Protein AF-A0A2C9KWA4-F1 (afdb_monomer)

Structure (mmCIF, N/CA/C/O backbone):
data_AF-A0A2C9KWA4-F1
#
_entry.id   AF-A0A2C9KWA4-F1
#
loop_
_atom_site.group_PDB
_atom_site.id
_atom_site.type_symbol
_atom_site.label_atom_id
_atom_site.label_alt_id
_atom_site.label_comp_id
_atom_site.label_asym_id
_atom_site.label_entity_id
_atom_site.label_seq_id
_atom_site.pdbx_PDB_ins_code
_atom_site.Cartn_x
_atom_site.Cartn_y
_atom_site.Cartn_z
_atom_site.occupancy
_atom_site.B_iso_or_equiv
_atom_site.auth_seq_id
_atom_site.auth_comp_id
_atom_site.auth_asym_id
_atom_site.auth_atom_id
_atom_site.pdbx_PDB_model_num
ATOM 1 N N . MET A 1 1 ? -11.138 7.239 -16.389 1.00 56.72 1 MET A N 1
ATOM 2 C CA . MET A 1 1 ? -10.177 6.986 -17.493 1.00 56.72 1 MET A CA 1
ATOM 3 C C . MET A 1 1 ? -8.750 7.479 -17.214 1.00 56.72 1 MET A C 1
ATOM 5 O O . MET A 1 1 ? -7.847 6.998 -17.880 1.00 56.72 1 MET A O 1
ATOM 9 N N . GLY A 1 2 ? -8.508 8.369 -16.237 1.00 83.62 2 GLY A N 1
ATOM 10 C CA . GLY A 1 2 ? -7.157 8.891 -15.964 1.00 83.62 2 GLY A CA 1
ATOM 11 C C . GLY A 1 2 ? -6.165 7.870 -15.388 1.00 83.62 2 GLY A C 1
ATOM 12 O O . GLY A 1 2 ? -5.083 7.716 -15.938 1.00 83.62 2 GLY A O 1
ATOM 13 N N . VAL A 1 3 ? -6.547 7.136 -14.333 1.00 86.56 3 VAL A N 1
ATOM 14 C CA . VAL A 1 3 ? -5.641 6.219 -13.603 1.00 86.56 3 VAL A CA 1
ATOM 15 C C . VAL A 1 3 ? -5.112 5.090 -14.490 1.00 86.56 3 VAL A C 1
ATOM 17 O O . VAL A 1 3 ? -3.906 4.959 -14.662 1.00 86.56 3 VAL A O 1
ATOM 20 N N . MET A 1 4 ? -6.002 4.322 -15.128 1.00 87.44 4 MET A N 1
ATOM 21 C CA . MET A 1 4 ? -5.597 3.211 -16.004 1.00 87.44 4 MET A CA 1
ATOM 22 C C . MET A 1 4 ? -4.811 3.676 -17.235 1.00 87.44 4 MET A C 1
ATOM 24 O O . MET A 1 4 ? -3.884 2.996 -17.672 1.00 87.44 4 MET A O 1
ATOM 28 N N . GLY A 1 5 ? -5.153 4.846 -17.788 1.00 88.19 5 GLY A N 1
ATOM 29 C CA . GLY A 1 5 ? -4.393 5.446 -18.885 1.00 88.19 5 GLY A CA 1
ATOM 30 C C . GLY A 1 5 ? -2.971 5.810 -18.455 1.00 88.19 5 GLY A C 1
ATOM 31 O O . GLY A 1 5 ? -2.016 5.452 -19.138 1.00 88.19 5 GLY A O 1
ATOM 32 N N . ALA A 1 6 ? -2.823 6.448 -17.292 1.00 89.88 6 ALA A N 1
ATOM 33 C CA . ALA A 1 6 ? -1.517 6.785 -16.739 1.00 89.88 6 ALA A CA 1
ATOM 34 C C . ALA A 1 6 ? -0.694 5.530 -16.415 1.00 89.88 6 ALA A C 1
ATOM 36 O O . ALA A 1 6 ? 0.463 5.456 -16.810 1.00 89.88 6 ALA A O 1
ATOM 37 N N . LEU A 1 7 ? -1.298 4.506 -15.803 1.00 90.06 7 LEU A N 1
ATOM 38 C CA . LEU A 1 7 ? -0.632 3.226 -15.540 1.00 90.06 7 LEU A CA 1
ATOM 39 C C . LEU A 1 7 ? -0.213 2.499 -16.821 1.00 90.06 7 LEU A C 1
ATOM 41 O O . LEU A 1 7 ? 0.844 1.880 -16.846 1.00 90.06 7 LEU A O 1
ATOM 45 N N . SER A 1 8 ? -0.981 2.617 -17.906 1.00 89.06 8 SER A N 1
ATOM 46 C CA . SER A 1 8 ? -0.586 2.062 -19.207 1.00 89.06 8 SER A CA 1
ATOM 47 C C . SER A 1 8 ? 0.654 2.761 -19.777 1.00 89.06 8 SER A C 1
ATOM 49 O O . SER A 1 8 ? 1.523 2.101 -20.341 1.00 89.06 8 SER A O 1
ATOM 51 N N . ILE A 1 9 ? 0.760 4.085 -19.607 1.00 89.69 9 ILE A N 1
ATOM 52 C CA . ILE A 1 9 ? 1.941 4.867 -20.012 1.00 89.69 9 ILE A CA 1
ATOM 53 C C . ILE A 1 9 ? 3.142 4.512 -19.132 1.00 89.69 9 ILE A C 1
ATOM 55 O O . ILE A 1 9 ? 4.214 4.231 -19.658 1.00 89.69 9 ILE A O 1
ATOM 59 N N . ILE A 1 10 ? 2.952 4.469 -17.809 1.00 88.69 10 ILE A N 1
ATOM 60 C CA . ILE A 1 10 ? 3.968 4.035 -16.837 1.00 88.69 10 ILE A CA 1
ATOM 61 C C . ILE A 1 10 ? 4.480 2.653 -17.221 1.00 88.69 10 ILE A C 1
ATOM 63 O O . ILE A 1 10 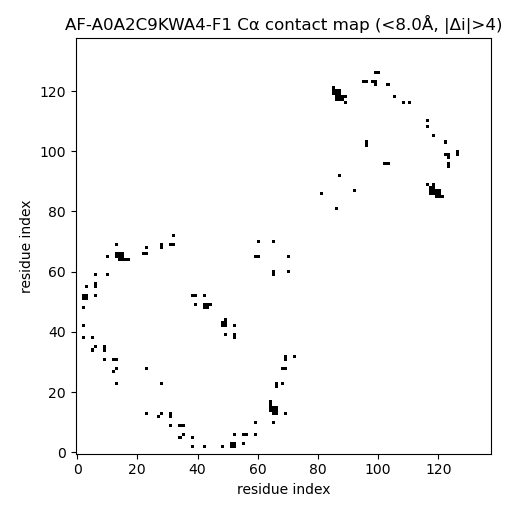? 5.685 2.457 -17.301 1.00 88.69 10 ILE A O 1
ATOM 67 N N . HIS A 1 11 ? 3.582 1.712 -17.510 1.00 87.94 11 HIS A N 1
ATOM 68 C CA . HIS A 1 11 ? 3.958 0.371 -17.929 1.00 87.94 11 HIS A CA 1
ATOM 69 C C . HIS A 1 11 ? 4.768 0.395 -19.225 1.00 87.94 11 HIS A C 1
ATOM 71 O O . HIS A 1 11 ? 5.798 -0.257 -19.284 1.00 87.94 11 HIS A O 1
ATOM 77 N N . ALA A 1 12 ? 4.370 1.178 -20.231 1.00 86.56 12 ALA A N 1
ATOM 78 C CA . ALA A 1 12 ? 5.119 1.291 -21.482 1.00 86.56 12 ALA A CA 1
ATOM 79 C C . ALA A 1 12 ? 6.525 1.894 -21.298 1.00 86.56 12 ALA A C 1
ATOM 81 O O . ALA A 1 12 ? 7.464 1.441 -21.946 1.00 86.56 12 ALA A O 1
ATOM 82 N N . LEU A 1 13 ? 6.678 2.889 -20.417 1.00 85.69 13 LEU A N 1
ATOM 83 C CA . LEU A 1 13 ? 7.964 3.534 -20.117 1.00 85.69 13 LEU A CA 1
ATOM 84 C C . LEU A 1 13 ? 8.859 2.673 -19.219 1.00 85.69 13 LEU A C 1
ATOM 86 O O . LEU A 1 13 ? 10.076 2.651 -19.374 1.00 85.69 13 LEU A O 1
ATOM 90 N N . ALA A 1 14 ? 8.253 1.964 -18.270 1.00 83.12 14 ALA A N 1
ATOM 91 C CA . ALA A 1 14 ? 8.948 1.106 -17.323 1.00 83.12 14 ALA A CA 1
ATOM 92 C C . ALA A 1 14 ? 9.173 -0.315 -17.864 1.00 83.12 14 ALA A C 1
ATOM 94 O O . ALA A 1 14 ? 9.810 -1.124 -17.185 1.00 83.12 14 ALA A O 1
ATOM 95 N N . PHE A 1 15 ? 8.659 -0.614 -19.063 1.00 84.69 15 PHE A N 1
ATOM 96 C CA . PHE A 1 15 ? 8.777 -1.912 -19.706 1.00 84.69 15 PHE A CA 1
ATOM 97 C C . PHE A 1 15 ? 10.240 -2.242 -19.998 1.00 84.69 15 PHE A C 1
ATOM 99 O O . PHE A 1 15 ? 10.943 -1.521 -20.708 1.00 84.69 15 PHE A O 1
ATOM 106 N N . SER A 1 16 ? 10.674 -3.388 -19.493 1.00 76.75 16 SER A N 1
ATOM 107 C CA . SER A 1 16 ? 11.966 -3.988 -19.762 1.00 76.75 16 SER A CA 1
ATOM 108 C C . SER A 1 16 ? 11.751 -5.255 -20.581 1.00 76.75 16 SER A C 1
ATOM 110 O O . SER A 1 16 ? 11.249 -6.266 -20.090 1.00 76.75 16 SER A O 1
ATOM 112 N N . ALA A 1 17 ? 12.108 -5.203 -21.864 1.00 63.38 17 ALA A N 1
ATOM 113 C CA . ALA A 1 17 ? 12.204 -6.415 -22.661 1.00 63.38 17 ALA A CA 1
ATOM 114 C C . ALA A 1 17 ? 13.473 -7.164 -22.238 1.00 63.38 17 ALA A C 1
ATOM 116 O O . ALA A 1 17 ? 14.573 -6.637 -22.404 1.00 63.38 17 ALA A O 1
ATOM 117 N N . GLU A 1 18 ? 13.336 -8.410 -21.777 1.00 56.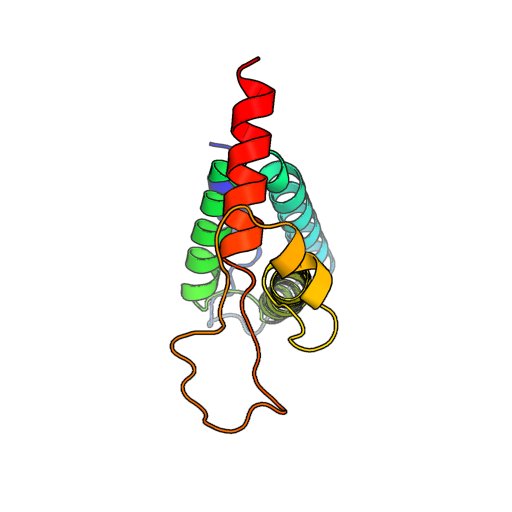94 18 GLU A N 1
ATOM 118 C CA . GLU A 1 18 ? 14.444 -9.303 -21.382 1.00 56.94 18 GLU A CA 1
ATOM 119 C C . GLU A 1 18 ? 15.551 -9.467 -22.456 1.00 56.94 18 GLU A C 1
ATOM 121 O O . GLU A 1 18 ? 16.609 -10.026 -22.181 1.00 56.94 18 GLU A O 1
ATOM 126 N N . SER A 1 19 ? 15.358 -8.962 -23.681 1.00 47.56 19 SER A N 1
ATOM 127 C CA . SER A 1 19 ? 16.340 -8.986 -24.771 1.00 47.56 19 SER A CA 1
ATOM 128 C C . SER A 1 19 ? 17.323 -7.808 -24.810 1.00 47.56 19 SER A C 1
ATOM 130 O O . SER A 1 19 ? 18.219 -7.808 -25.654 1.00 47.56 19 SER A O 1
ATOM 132 N N . ALA A 1 20 ? 17.177 -6.788 -23.963 1.00 47.28 20 ALA A N 1
ATOM 133 C CA . ALA A 1 20 ? 18.097 -5.656 -23.921 1.00 47.28 20 ALA A CA 1
ATOM 134 C C . ALA A 1 20 ? 18.593 -5.481 -22.489 1.00 47.28 20 ALA A C 1
ATOM 136 O O . ALA A 1 20 ? 17.894 -4.911 -21.663 1.00 47.28 20 ALA A O 1
ATOM 137 N N . GLY A 1 21 ? 19.810 -5.941 -22.189 1.00 50.03 21 GLY A N 1
ATOM 138 C CA . GLY A 1 21 ? 20.504 -5.703 -20.914 1.00 50.03 21 GLY A CA 1
ATOM 139 C C . GLY A 1 21 ? 20.839 -4.227 -20.642 1.00 50.03 21 GLY A C 1
ATOM 140 O O . GLY A 1 21 ? 21.911 -3.926 -20.124 1.00 50.03 21 GLY A O 1
ATOM 141 N N . GLY A 1 22 ? 19.969 -3.302 -21.047 1.00 60.69 22 GLY A N 1
ATOM 142 C CA . GLY A 1 22 ? 20.049 -1.883 -20.765 1.00 60.69 22 GLY A CA 1
ATOM 143 C C . GLY A 1 22 ? 19.420 -1.588 -19.412 1.00 60.69 22 GLY A C 1
ATOM 144 O O . GLY A 1 22 ? 18.305 -2.012 -19.129 1.00 60.69 22 GLY A O 1
ATOM 145 N N . ALA A 1 23 ? 20.144 -0.860 -18.569 1.00 69.50 23 ALA A N 1
ATOM 146 C CA . ALA A 1 23 ? 19.549 -0.208 -17.416 1.00 69.50 23 ALA A CA 1
ATOM 147 C C . ALA A 1 23 ? 18.672 0.959 -17.897 1.00 69.50 23 ALA A C 1
ATOM 149 O O . ALA A 1 23 ? 19.043 1.657 -18.842 1.00 69.50 23 ALA A O 1
ATOM 150 N N . MET A 1 24 ? 17.536 1.176 -17.236 1.00 80.81 24 MET A N 1
ATOM 151 C CA . MET A 1 24 ? 16.689 2.353 -17.449 1.00 80.81 24 MET A CA 1
ATOM 152 C C . MET A 1 24 ? 17.500 3.640 -17.253 1.00 80.81 24 MET A C 1
ATOM 154 O O . MET A 1 24 ? 18.264 3.737 -16.285 1.00 80.81 24 MET A O 1
ATOM 158 N N . GLY A 1 25 ? 17.332 4.630 -18.134 1.00 84.12 25 GLY A N 1
ATOM 159 C CA . GLY A 1 25 ? 17.989 5.924 -17.973 1.00 84.12 25 GLY A CA 1
ATOM 160 C C . GLY A 1 25 ? 17.467 6.674 -16.743 1.00 84.12 25 GLY A C 1
ATOM 161 O O . GLY A 1 25 ? 16.292 6.575 -16.395 1.00 84.12 25 GLY A O 1
ATOM 162 N N . ASP A 1 26 ? 18.315 7.471 -16.086 1.00 86.06 26 ASP A N 1
ATOM 163 C CA . ASP A 1 26 ? 17.908 8.222 -14.886 1.00 86.06 26 ASP A CA 1
ATOM 164 C C . ASP A 1 26 ? 16.778 9.230 -15.158 1.00 86.06 26 ASP A C 1
ATOM 166 O O . ASP A 1 26 ? 15.922 9.436 -14.297 1.00 86.06 26 ASP A O 1
ATOM 170 N N . ASN A 1 27 ? 16.733 9.808 -16.364 1.00 87.00 27 ASN A N 1
ATOM 171 C CA . ASN A 1 27 ? 15.651 10.703 -16.781 1.00 87.00 27 ASN A CA 1
ATOM 172 C C . ASN A 1 27 ? 14.322 9.952 -16.935 1.00 87.00 27 ASN A C 1
ATOM 174 O O . ASN A 1 27 ? 13.320 10.381 -16.375 1.00 87.00 27 ASN A O 1
ATOM 178 N N . GLU A 1 28 ? 14.326 8.809 -17.625 1.00 86.75 28 GLU A N 1
ATOM 179 C CA . GLU A 1 28 ? 13.131 7.973 -17.819 1.00 86.75 28 GLU A CA 1
ATOM 180 C C . GLU A 1 28 ? 12.610 7.4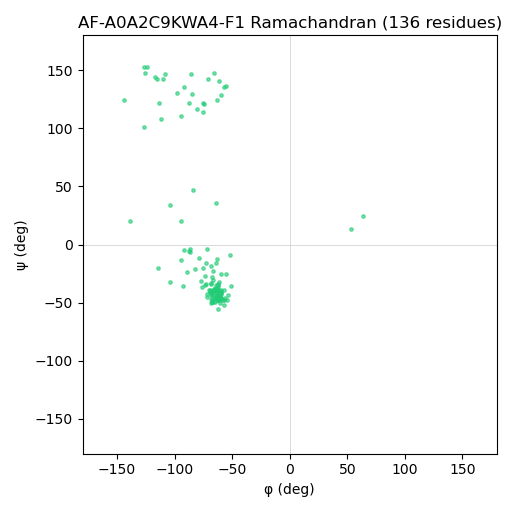60 -16.471 1.00 86.75 28 GLU A C 1
ATOM 182 O O . GLU A 1 28 ? 11.409 7.462 -16.209 1.00 86.75 28 GLU A O 1
ATOM 187 N N . TYR A 1 29 ? 13.522 7.059 -15.580 1.00 89.62 29 TYR A N 1
ATOM 188 C CA . TYR A 1 29 ? 13.180 6.669 -14.216 1.00 89.62 29 TYR A CA 1
ATOM 189 C C . TYR A 1 29 ? 12.510 7.815 -13.449 1.00 89.62 29 TYR A C 1
ATOM 191 O O . TYR A 1 29 ? 11.483 7.605 -12.807 1.00 89.62 29 TYR A O 1
ATOM 199 N N . SER A 1 30 ? 13.067 9.027 -13.534 1.00 91.31 30 SER A N 1
ATOM 200 C CA . SER A 1 30 ? 12.498 10.216 -12.893 1.00 91.31 30 SER A CA 1
ATOM 201 C C . SER A 1 30 ? 11.091 10.526 -13.413 1.00 91.31 30 SER A C 1
ATOM 203 O O . SER A 1 30 ? 10.194 10.802 -12.620 1.00 91.31 30 SER A O 1
ATOM 205 N N . GLU A 1 31 ? 10.866 10.421 -14.724 1.00 90.94 31 GLU A N 1
ATOM 206 C CA . GLU A 1 31 ? 9.545 10.622 -15.334 1.00 90.94 31 GLU A CA 1
ATOM 207 C C . GLU A 1 31 ? 8.523 9.581 -14.861 1.00 90.94 31 GLU A C 1
ATOM 209 O O . GLU A 1 31 ? 7.398 9.934 -14.501 1.00 90.94 31 GLU A O 1
ATOM 214 N N . VAL A 1 32 ? 8.918 8.305 -14.804 1.00 91.62 32 VAL A N 1
ATOM 215 C CA . VAL A 1 32 ? 8.057 7.219 -14.315 1.00 91.62 32 VAL A CA 1
ATOM 216 C C . VAL A 1 32 ? 7.675 7.424 -12.851 1.00 91.62 32 VAL A C 1
ATOM 218 O O . VAL A 1 32 ? 6.498 7.295 -12.513 1.00 91.62 32 VAL A O 1
ATOM 221 N N . VAL A 1 33 ? 8.634 7.783 -11.995 1.00 92.25 33 VAL A N 1
ATOM 222 C CA . VAL A 1 33 ? 8.376 8.055 -10.572 1.00 92.25 33 VAL A CA 1
ATOM 223 C C . VAL A 1 33 ? 7.448 9.255 -10.399 1.00 92.25 33 VAL A C 1
ATOM 225 O O . VAL A 1 33 ? 6.448 9.146 -9.697 1.00 92.25 33 VAL A O 1
ATOM 228 N N . GLN A 1 34 ? 7.703 10.368 -11.091 1.00 92.81 34 GLN A N 1
ATOM 229 C CA . GLN A 1 34 ? 6.839 11.552 -11.014 1.00 92.81 34 GLN A CA 1
ATOM 230 C C . GLN A 1 34 ? 5.403 11.244 -11.452 1.00 92.81 34 GLN A C 1
ATOM 232 O O . GLN A 1 34 ? 4.444 11.732 -10.849 1.00 92.81 34 GLN A O 1
ATOM 237 N N . LEU A 1 35 ? 5.234 10.425 -12.494 1.00 92.50 35 LEU A N 1
ATOM 238 C CA . LEU A 1 35 ? 3.912 10.032 -12.967 1.00 92.50 35 LEU A CA 1
ATOM 239 C C . LEU A 1 35 ? 3.214 9.092 -11.974 1.00 92.50 35 LEU A C 1
ATOM 241 O O . LEU A 1 35 ? 2.018 9.257 -11.732 1.00 92.50 35 LEU A O 1
ATOM 245 N N . LEU A 1 36 ? 3.944 8.156 -11.359 1.00 92.06 36 LEU A N 1
ATOM 246 C CA . LEU A 1 36 ? 3.428 7.295 -10.289 1.00 92.06 36 LEU A CA 1
ATOM 247 C C . LEU A 1 36 ? 2.956 8.115 -9.083 1.00 92.06 36 LEU A C 1
ATOM 249 O O . LEU A 1 36 ? 1.813 7.956 -8.654 1.00 92.06 36 LEU A O 1
ATOM 253 N N . GLU A 1 37 ? 3.783 9.037 -8.592 1.00 91.88 37 GLU A N 1
ATOM 254 C CA . GLU A 1 37 ? 3.450 9.923 -7.470 1.00 91.88 37 GLU A CA 1
ATOM 255 C C . GLU A 1 37 ? 2.236 10.805 -7.783 1.00 91.88 37 GLU A C 1
ATOM 257 O O . GLU A 1 37 ? 1.344 10.980 -6.950 1.00 91.88 37 GLU A O 1
ATOM 262 N N . LEU A 1 38 ? 2.149 11.338 -9.005 1.00 92.12 38 LEU A N 1
ATOM 263 C CA . LEU A 1 38 ? 1.007 12.141 -9.437 1.00 92.12 38 LEU A CA 1
ATOM 264 C C . LEU A 1 38 ? -0.295 11.333 -9.402 1.00 92.12 38 LEU A C 1
ATOM 266 O O . LEU A 1 38 ? -1.323 11.835 -8.931 1.00 92.12 38 LEU A O 1
ATOM 270 N N . VAL A 1 39 ? -0.274 10.102 -9.918 1.00 91.88 39 VAL A N 1
ATOM 271 C CA . VAL A 1 39 ? -1.459 9.238 -9.948 1.00 91.88 39 VAL A CA 1
ATOM 272 C C . VAL A 1 39 ? -1.833 8.811 -8.534 1.00 91.88 39 VAL A C 1
ATOM 274 O O . VAL A 1 39 ? -3.008 8.903 -8.184 1.00 91.88 39 VAL A O 1
ATOM 277 N N . GLN A 1 40 ? -0.864 8.437 -7.700 1.00 90.06 40 GLN A N 1
ATOM 278 C CA . GLN A 1 40 ? -1.078 8.093 -6.293 1.00 90.06 40 GLN A CA 1
ATOM 279 C C . GLN A 1 40 ? -1.746 9.247 -5.531 1.00 90.06 40 GLN A C 1
ATOM 281 O O . GLN A 1 40 ? -2.819 9.076 -4.950 1.00 90.06 40 GLN A O 1
ATOM 286 N N . ASN A 1 41 ? -1.184 10.456 -5.617 1.00 89.81 41 ASN A N 1
ATOM 287 C CA . ASN A 1 41 ? -1.702 11.640 -4.928 1.00 89.81 41 ASN A CA 1
ATOM 288 C C . ASN A 1 41 ? -3.113 12.030 -5.382 1.00 89.81 41 ASN A C 1
ATOM 290 O O . ASN A 1 41 ? -3.922 12.505 -4.584 1.00 89.81 41 ASN A O 1
ATOM 294 N N . ASN A 1 42 ? -3.439 11.833 -6.662 1.00 89.62 42 ASN A N 1
ATOM 295 C CA . ASN A 1 42 ? -4.793 12.086 -7.150 1.00 89.62 42 ASN A CA 1
ATOM 296 C C . ASN A 1 42 ? -5.774 10.975 -6.775 1.00 89.62 42 ASN A C 1
ATOM 298 O O . ASN A 1 42 ? -6.945 11.272 -6.549 1.00 89.62 42 ASN A O 1
ATOM 302 N N . SER A 1 43 ? -5.304 9.733 -6.679 1.00 88.69 43 SER A N 1
ATOM 303 C CA . SER A 1 43 ? -6.145 8.587 -6.336 1.00 88.69 43 SER A CA 1
ATOM 304 C C . SER A 1 43 ? -6.535 8.582 -4.858 1.00 88.69 43 SER A C 1
ATOM 306 O O . SER A 1 43 ? -7.626 8.140 -4.531 1.00 88.69 43 SER A O 1
ATOM 308 N N . ASN A 1 44 ? -5.724 9.170 -3.972 1.00 84.81 44 ASN A N 1
ATOM 309 C CA . ASN A 1 44 ? -6.022 9.276 -2.535 1.00 84.81 44 ASN A CA 1
ATOM 310 C C . ASN A 1 44 ? -7.276 10.102 -2.188 1.00 84.81 44 ASN A C 1
ATOM 312 O O . ASN A 1 44 ? -7.730 10.064 -1.049 1.00 84.81 44 ASN A O 1
ATOM 316 N N . LYS A 1 45 ? -7.841 10.852 -3.141 1.00 83.69 45 LYS A N 1
ATOM 317 C CA . LYS A 1 45 ? -9.042 11.678 -2.923 1.00 83.69 45 LYS A CA 1
ATOM 318 C C . LYS A 1 45 ? -10.332 10.861 -2.855 1.00 83.69 45 LYS A C 1
ATOM 320 O O . LYS A 1 45 ? -11.337 11.368 -2.365 1.00 83.69 45 LYS A O 1
ATOM 325 N N . ASP A 1 46 ? -10.314 9.644 -3.389 1.00 86.12 46 ASP A N 1
ATOM 326 C CA . ASP A 1 46 ? -11.491 8.799 -3.536 1.00 86.12 46 ASP A CA 1
ATOM 327 C C . ASP A 1 46 ? -11.122 7.317 -3.316 1.00 86.12 46 ASP A C 1
ATOM 329 O O . ASP A 1 46 ? -10.225 6.816 -4.002 1.00 86.12 46 ASP A O 1
ATOM 333 N N . PRO A 1 47 ? -11.783 6.597 -2.386 1.00 87.06 47 PRO A N 1
ATOM 334 C CA . PRO A 1 47 ? -11.454 5.204 -2.081 1.00 87.06 47 PRO A CA 1
ATOM 335 C C . PRO A 1 47 ? -11.534 4.271 -3.293 1.00 87.06 47 PRO A C 1
ATOM 337 O O . PRO A 1 47 ? -10.672 3.407 -3.452 1.00 87.06 47 PRO A O 1
ATOM 340 N N . GLU A 1 48 ? -12.523 4.459 -4.173 1.00 89.31 48 GLU A N 1
ATOM 341 C CA . GLU A 1 48 ? -12.685 3.632 -5.376 1.00 89.31 48 GLU A CA 1
ATOM 342 C C . GLU A 1 48 ? -11.537 3.868 -6.365 1.00 89.31 48 GLU A C 1
ATOM 344 O O . GLU A 1 48 ? -10.955 2.926 -6.907 1.00 89.31 48 GLU A O 1
ATOM 349 N N . THR A 1 49 ? -11.149 5.129 -6.555 1.00 90.50 49 THR A N 1
ATOM 350 C CA . THR A 1 49 ? -10.020 5.512 -7.406 1.00 90.50 49 THR A CA 1
ATOM 351 C C . THR A 1 49 ? -8.690 5.004 -6.840 1.00 90.50 49 THR A C 1
ATOM 353 O O . THR A 1 49 ? -7.856 4.513 -7.605 1.00 90.50 49 THR A O 1
ATOM 356 N N . ARG A 1 50 ? -8.490 5.055 -5.514 1.00 90.38 50 ARG A N 1
ATOM 357 C CA . ARG A 1 50 ? -7.322 4.462 -4.836 1.00 90.38 50 ARG A CA 1
ATOM 358 C C . ARG A 1 50 ? -7.271 2.949 -5.027 1.00 90.38 50 ARG A C 1
ATOM 360 O O . ARG A 1 50 ? -6.211 2.429 -5.368 1.00 90.38 50 ARG A O 1
ATOM 367 N N . ALA A 1 51 ? -8.398 2.255 -4.869 1.00 91.00 51 ALA A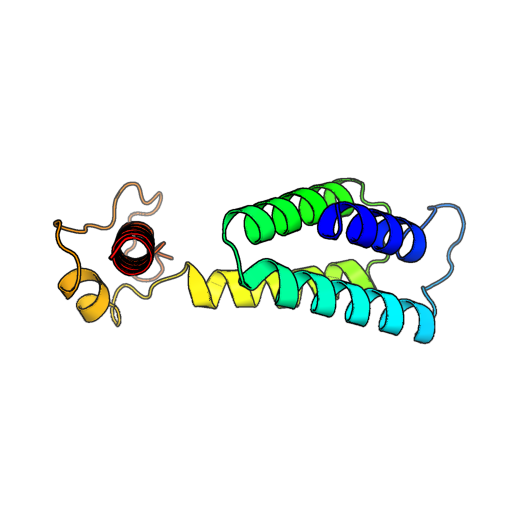 N 1
ATOM 368 C CA . ALA A 1 51 ? -8.480 0.816 -5.104 1.00 91.00 51 AL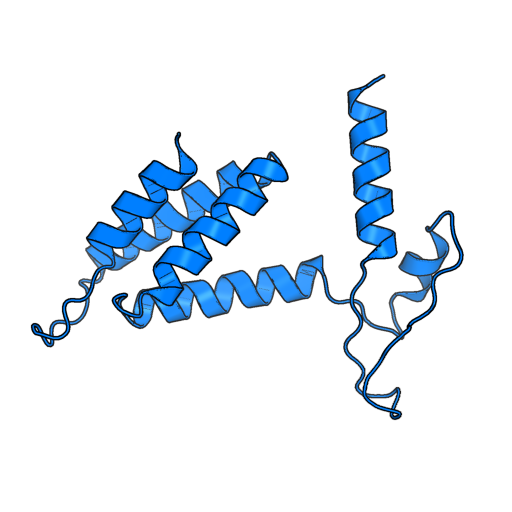A A CA 1
ATOM 369 C C . ALA A 1 51 ? -8.136 0.463 -6.560 1.00 91.00 51 ALA A C 1
ATOM 371 O O . ALA A 1 51 ? -7.333 -0.436 -6.799 1.00 91.00 51 ALA A O 1
ATOM 372 N N . LEU A 1 52 ? -8.657 1.224 -7.530 1.00 93.31 52 LEU A N 1
ATOM 373 C CA . LEU A 1 52 ? -8.352 1.035 -8.950 1.00 93.31 52 LEU A CA 1
ATOM 374 C C . LEU A 1 52 ? -6.870 1.279 -9.277 1.00 93.31 52 LEU A C 1
ATOM 376 O O . LEU A 1 52 ? -6.297 0.573 -10.104 1.00 93.31 52 LEU A O 1
ATOM 380 N N . PHE A 1 53 ? -6.241 2.275 -8.646 1.00 93.00 53 PHE A N 1
ATOM 381 C CA . PHE A 1 53 ? -4.805 2.514 -8.791 1.00 93.00 53 PHE A CA 1
ATOM 382 C C . PHE A 1 53 ? -3.980 1.334 -8.276 1.00 93.00 53 PHE A C 1
ATOM 384 O O . PHE A 1 53 ? -3.082 0.880 -8.982 1.00 93.00 53 PHE A O 1
ATOM 391 N N . LEU A 1 54 ? -4.296 0.829 -7.081 1.00 92.75 54 LEU A N 1
ATOM 392 C CA . LEU A 1 54 ? -3.583 -0.298 -6.480 1.00 92.75 54 LEU A CA 1
ATOM 393 C C . LEU A 1 54 ? -3.750 -1.584 -7.301 1.00 92.75 54 LEU A C 1
ATOM 395 O O . LEU A 1 54 ? -2.762 -2.273 -7.539 1.00 92.75 54 LEU A O 1
ATOM 399 N N . ASP A 1 55 ? -4.958 -1.868 -7.796 1.00 93.19 55 ASP A N 1
ATOM 400 C CA . ASP A 1 55 ? -5.229 -3.020 -8.667 1.00 93.19 55 ASP A CA 1
ATOM 401 C C . ASP A 1 55 ? -4.455 -2.928 -9.991 1.00 93.19 55 ASP A C 1
ATOM 403 O O . ASP A 1 55 ? -3.743 -3.852 -10.387 1.00 93.19 55 ASP A O 1
ATOM 407 N N . GLY A 1 56 ? -4.503 -1.766 -10.649 1.00 91.94 56 GLY A N 1
ATOM 408 C CA . GLY A 1 56 ? -3.756 -1.547 -11.884 1.00 91.94 56 GLY A CA 1
ATOM 409 C C . GLY A 1 56 ? -2.238 -1.609 -11.677 1.00 91.94 56 GLY A C 1
ATOM 410 O O . GLY A 1 56 ? -1.529 -2.171 -12.511 1.00 91.94 56 GLY A O 1
ATOM 411 N N . LEU A 1 57 ? -1.725 -1.073 -10.566 1.00 91.75 57 LEU A N 1
ATOM 412 C CA . LEU A 1 57 ? -0.307 -1.160 -10.214 1.00 91.75 57 LEU A CA 1
ATOM 413 C C . LEU A 1 57 ? 0.113 -2.614 -9.964 1.00 91.75 57 LEU A C 1
ATOM 415 O O . LEU A 1 57 ? 1.138 -3.045 -10.492 1.00 91.75 57 LEU A O 1
ATOM 419 N N . ALA A 1 58 ? -0.693 -3.386 -9.232 1.00 91.56 58 ALA A N 1
ATOM 420 C CA . ALA A 1 58 ? -0.461 -4.811 -9.019 1.00 91.56 58 ALA A CA 1
ATOM 421 C C . ALA A 1 58 ? -0.437 -5.580 -10.348 1.00 91.56 58 ALA A C 1
ATOM 423 O O . ALA A 1 58 ? 0.467 -6.384 -10.571 1.00 91.56 58 ALA A O 1
ATOM 424 N N . ALA A 1 59 ? -1.360 -5.276 -11.266 1.00 90.50 59 ALA A N 1
ATOM 425 C CA . ALA A 1 59 ? -1.379 -5.871 -12.599 1.00 90.50 59 ALA A CA 1
ATOM 426 C C . ALA A 1 59 ? -0.103 -5.560 -13.399 1.00 90.50 59 ALA A C 1
ATOM 428 O O . ALA A 1 59 ? 0.424 -6.446 -14.067 1.00 90.50 59 ALA A O 1
ATOM 429 N N . VAL A 1 60 ? 0.426 -4.333 -13.311 1.00 88.69 60 VAL A N 1
ATOM 430 C CA . VAL A 1 60 ? 1.694 -3.949 -13.957 1.00 88.69 60 VAL A CA 1
ATOM 431 C C . VAL A 1 60 ? 2.874 -4.718 -13.357 1.00 88.69 60 VAL A C 1
ATOM 433 O O . VAL A 1 60 ? 3.675 -5.276 -14.108 1.00 88.69 60 VAL A O 1
ATOM 436 N N . MET A 1 61 ? 2.965 -4.807 -12.026 1.00 88.06 61 MET A N 1
ATOM 437 C CA . MET A 1 61 ? 4.043 -5.539 -11.344 1.00 88.06 61 MET A CA 1
ATOM 438 C C . MET A 1 61 ? 3.989 -7.049 -11.623 1.00 88.06 61 MET A C 1
ATOM 440 O O . MET A 1 61 ? 5.026 -7.669 -11.843 1.00 88.06 61 MET A O 1
ATOM 444 N N . ALA A 1 62 ? 2.790 -7.633 -11.700 1.00 87.50 62 ALA A N 1
ATOM 445 C CA . ALA A 1 62 ? 2.586 -9.058 -11.967 1.00 87.50 62 ALA A CA 1
ATOM 446 C C . ALA A 1 62 ? 3.066 -9.507 -13.358 1.00 87.50 62 ALA A C 1
ATOM 448 O O . ALA A 1 62 ? 3.213 -10.701 -13.603 1.00 87.50 62 ALA A O 1
ATOM 449 N N . THR A 1 63 ? 3.310 -8.574 -14.286 1.00 82.38 63 THR A N 1
ATOM 450 C CA . THR A 1 63 ? 3.888 -8.917 -15.592 1.00 82.38 63 THR A CA 1
ATOM 451 C C . THR A 1 63 ? 5.373 -9.280 -15.525 1.00 82.38 63 THR A C 1
ATOM 453 O O . THR A 1 63 ? 5.874 -9.825 -16.506 1.00 82.38 63 THR A O 1
ATOM 456 N N . GLU A 1 64 ? 6.066 -8.948 -14.423 1.00 72.81 64 GLU A N 1
ATOM 457 C CA . GLU A 1 64 ? 7.516 -9.118 -14.191 1.00 72.81 64 GLU A CA 1
ATOM 458 C C . GLU A 1 64 ? 8.432 -8.503 -15.270 1.00 72.81 64 GLU A C 1
ATOM 460 O O . GLU A 1 64 ? 9.637 -8.732 -15.295 1.00 72.81 64 GLU A O 1
ATOM 465 N N . LYS A 1 65 ? 7.887 -7.658 -16.152 1.00 82.88 65 LYS A N 1
ATOM 466 C CA . LYS A 1 65 ? 8.616 -7.011 -17.257 1.00 82.88 65 LYS A CA 1
ATOM 467 C C . LYS A 1 65 ? 8.912 -5.549 -16.966 1.00 82.88 65 LYS A C 1
ATOM 469 O O . LYS A 1 65 ? 8.874 -4.716 -17.866 1.00 82.88 65 LYS A O 1
ATOM 474 N N . VAL A 1 66 ? 9.163 -5.214 -15.707 1.00 84.06 66 VAL A N 1
ATOM 475 C CA . VAL A 1 66 ? 9.405 -3.843 -15.251 1.00 84.06 66 VAL A CA 1
ATOM 476 C C . VAL A 1 66 ? 10.829 -3.728 -14.721 1.00 84.06 66 VAL A C 1
ATOM 478 O O . VAL A 1 66 ? 11.331 -4.645 -14.077 1.00 84.06 66 VAL A O 1
ATOM 481 N N . TYR A 1 67 ? 11.506 -2.605 -14.971 1.00 85.94 67 TYR A N 1
ATOM 482 C CA . TYR A 1 67 ? 12.853 -2.393 -14.436 1.00 85.94 67 TYR A CA 1
ATOM 483 C C . TYR A 1 67 ? 12.900 -2.491 -12.901 1.00 85.94 67 TYR A C 1
ATOM 485 O O . TYR A 1 67 ? 12.120 -1.845 -12.198 1.00 85.94 67 TYR A O 1
ATOM 493 N N . ASN A 1 68 ? 13.908 -3.199 -12.372 1.00 86.81 68 ASN A N 1
ATOM 494 C CA . ASN A 1 68 ? 14.128 -3.385 -10.927 1.00 86.81 68 ASN A CA 1
ATOM 495 C C . ASN A 1 68 ? 14.117 -2.076 -10.125 1.00 86.81 68 ASN A C 1
ATOM 497 O O . ASN A 1 68 ? 13.633 -2.051 -8.999 1.00 86.81 68 ASN A O 1
ATOM 501 N N . LYS A 1 69 ? 14.633 -0.979 -10.694 1.00 87.81 69 LYS A N 1
ATOM 502 C CA . LYS A 1 69 ? 14.676 0.330 -10.024 1.00 87.81 69 LYS A CA 1
ATOM 503 C C . LYS A 1 69 ? 13.268 0.865 -9.727 1.00 87.81 69 LYS A C 1
ATOM 505 O O . LYS A 1 69 ? 13.039 1.406 -8.651 1.00 87.81 69 LYS A O 1
ATOM 510 N N . VAL A 1 70 ? 12.324 0.665 -10.652 1.00 87.81 70 VAL A N 1
ATOM 511 C CA . VAL A 1 70 ? 10.913 1.048 -10.481 1.00 87.81 70 VAL A CA 1
ATOM 512 C C . VAL A 1 70 ? 10.232 0.116 -9.481 1.00 87.81 70 VAL A C 1
ATOM 514 O O . VAL A 1 70 ? 9.547 0.596 -8.584 1.00 87.81 70 VAL A O 1
ATOM 517 N N . MET A 1 71 ? 10.480 -1.196 -9.563 1.00 88.12 71 MET A N 1
ATOM 518 C CA . MET A 1 71 ? 9.936 -2.158 -8.593 1.00 88.12 71 MET A CA 1
ATOM 519 C C . MET A 1 71 ? 10.396 -1.859 -7.162 1.00 88.12 71 MET A C 1
ATOM 521 O O . MET A 1 71 ? 9.593 -1.905 -6.237 1.00 88.12 71 MET A O 1
ATOM 525 N N . LEU A 1 72 ? 11.666 -1.492 -6.976 1.00 89.69 72 LEU A N 1
ATOM 526 C CA . LEU A 1 72 ? 12.214 -1.138 -5.668 1.00 89.69 72 LEU A CA 1
ATOM 527 C C . LEU A 1 72 ? 11.595 0.152 -5.115 1.00 89.69 72 LEU A C 1
ATOM 529 O O . LEU A 1 72 ? 11.303 0.233 -3.924 1.00 89.69 72 LEU A O 1
ATOM 533 N N . TRP A 1 73 ? 11.356 1.146 -5.976 1.00 90.75 73 TRP A N 1
ATOM 534 C CA . TRP A 1 73 ? 10.633 2.354 -5.582 1.00 90.75 73 TRP A CA 1
ATOM 535 C C . TRP A 1 73 ? 9.210 2.023 -5.111 1.00 90.75 73 TRP A C 1
ATOM 537 O O . TRP A 1 73 ? 8.812 2.455 -4.029 1.00 90.75 73 TRP A O 1
ATOM 547 N N . VAL A 1 74 ? 8.479 1.199 -5.876 1.00 90.12 74 VAL A N 1
ATOM 548 C CA . VAL A 1 74 ? 7.120 0.758 -5.521 1.00 90.12 74 VAL A CA 1
ATOM 549 C C . VAL A 1 74 ? 7.127 -0.013 -4.203 1.00 90.12 74 VAL A C 1
ATOM 551 O O . VAL A 1 74 ? 6.318 0.288 -3.331 1.00 90.12 74 VAL A O 1
ATOM 554 N N . ALA A 1 75 ? 8.051 -0.961 -4.030 1.00 90.00 75 ALA A N 1
ATOM 555 C CA . ALA A 1 75 ? 8.164 -1.754 -2.811 1.00 90.00 75 ALA A CA 1
ATOM 556 C C . ALA A 1 75 ? 8.368 -0.864 -1.580 1.00 90.00 75 ALA A C 1
ATOM 558 O O . ALA A 1 75 ? 7.636 -1.003 -0.605 1.00 90.00 75 ALA A O 1
ATOM 559 N N . ASN A 1 76 ? 9.292 0.096 -1.640 1.00 89.56 76 ASN A N 1
ATOM 560 C CA . ASN A 1 76 ? 9.568 0.977 -0.507 1.00 89.56 76 ASN A CA 1
ATOM 561 C C . ASN A 1 76 ? 8.372 1.885 -0.182 1.00 89.56 76 ASN A C 1
ATOM 563 O O . ASN A 1 76 ? 7.983 1.994 0.977 1.00 89.56 76 ASN A O 1
ATOM 567 N N . ASN A 1 77 ? 7.765 2.510 -1.196 1.00 88.88 77 ASN A N 1
ATOM 568 C CA . ASN A 1 77 ? 6.676 3.461 -0.976 1.00 88.88 77 ASN A CA 1
ATOM 569 C C . ASN A 1 77 ? 5.381 2.765 -0.530 1.00 88.88 77 ASN A C 1
ATOM 571 O O . ASN A 1 77 ? 4.738 3.199 0.421 1.00 88.88 77 ASN A O 1
ATOM 575 N N . MET A 1 78 ? 5.004 1.661 -1.182 1.00 89.38 78 MET A N 1
ATOM 576 C CA . MET A 1 78 ? 3.764 0.949 -0.857 1.00 89.38 78 MET A CA 1
ATOM 577 C C . MET A 1 78 ? 3.853 0.196 0.469 1.00 89.38 78 MET A C 1
ATOM 579 O O . MET A 1 78 ? 2.849 0.132 1.172 1.00 89.38 78 MET A O 1
ATOM 583 N N . THR A 1 79 ? 5.026 -0.341 0.830 1.00 88.50 79 THR A N 1
ATOM 584 C CA . THR A 1 79 ? 5.210 -0.999 2.136 1.00 88.50 79 THR A CA 1
ATOM 585 C C . THR A 1 79 ? 5.048 0.014 3.258 1.00 88.50 79 THR A C 1
ATOM 587 O O . THR A 1 79 ? 4.220 -0.199 4.134 1.00 88.50 79 THR A O 1
ATOM 590 N N . GLN A 1 80 ? 5.727 1.162 3.172 1.00 88.62 80 GLN A N 1
ATOM 591 C CA . GLN A 1 80 ? 5.588 2.224 4.167 1.00 88.62 80 GLN A CA 1
ATOM 592 C C . GLN A 1 80 ? 4.127 2.679 4.313 1.00 88.62 80 GLN A C 1
ATOM 594 O O . GLN A 1 80 ? 3.599 2.744 5.418 1.00 88.62 80 GLN A O 1
ATOM 599 N N . VAL A 1 81 ? 3.438 2.929 3.194 1.00 88.06 81 VAL A N 1
ATOM 600 C CA . VAL A 1 81 ? 2.019 3.317 3.217 1.00 88.06 81 VAL A CA 1
ATOM 601 C C . VAL A 1 81 ? 1.145 2.215 3.821 1.00 88.06 81 VAL A C 1
ATOM 603 O O . VAL A 1 81 ? 0.165 2.522 4.496 1.00 88.06 81 VAL A O 1
ATOM 606 N N . PHE A 1 82 ? 1.451 0.940 3.582 1.00 89.94 82 PHE A N 1
ATOM 607 C CA . PHE A 1 82 ? 0.692 -0.154 4.174 1.00 89.94 82 PHE A CA 1
ATOM 608 C C . PHE A 1 82 ? 0.867 -0.197 5.695 1.00 89.94 82 PHE A C 1
ATOM 610 O O . PHE A 1 82 ? -0.125 -0.228 6.420 1.00 89.94 82 PHE A O 1
ATOM 617 N N . GLU A 1 83 ? 2.113 -0.142 6.161 1.00 89.75 83 GLU A N 1
ATOM 618 C CA . GLU A 1 83 ? 2.452 -0.165 7.583 1.00 89.75 83 GLU A CA 1
ATOM 619 C C . GLU A 1 83 ? 1.812 1.016 8.326 1.00 89.75 83 GLU A C 1
ATOM 621 O O . GLU A 1 83 ? 1.138 0.810 9.326 1.00 89.75 83 GLU A O 1
ATOM 626 N N . GLU A 1 84 ? 1.906 2.232 7.782 1.00 87.94 84 GLU A N 1
ATOM 627 C CA . GLU A 1 84 ? 1.360 3.445 8.411 1.00 87.94 84 GLU A CA 1
ATOM 628 C C . GLU A 1 84 ? -0.176 3.485 8.488 1.00 87.94 84 GLU A C 1
ATOM 630 O O . GLU A 1 84 ? -0.727 4.168 9.349 1.00 87.94 84 GLU A O 1
ATOM 635 N N . ASN A 1 85 ? -0.887 2.820 7.568 1.00 87.25 85 ASN A N 1
ATOM 636 C CA . ASN A 1 85 ? -2.350 2.920 7.488 1.00 87.25 85 ASN A CA 1
ATOM 637 C C . ASN A 1 85 ? -3.080 1.697 8.046 1.00 87.25 85 ASN A C 1
ATOM 639 O O . ASN A 1 85 ? -4.199 1.847 8.538 1.00 87.25 85 ASN A O 1
ATOM 643 N N . TYR A 1 86 ? -2.498 0.501 7.921 1.00 89.31 86 TYR A N 1
ATOM 644 C CA . TYR A 1 86 ? -3.201 -0.756 8.189 1.00 89.31 86 TYR A CA 1
ATOM 645 C C . TYR A 1 86 ? -2.654 -1.538 9.379 1.00 89.31 86 TYR A C 1
ATOM 647 O O . TYR A 1 86 ? -3.365 -2.400 9.897 1.00 89.31 86 TYR A O 1
ATOM 655 N N . ILE A 1 87 ? -1.414 -1.284 9.801 1.00 89.31 87 ILE A N 1
ATOM 656 C CA . ILE A 1 87 ? -0.812 -1.984 10.936 1.00 89.31 87 ILE A CA 1
ATOM 657 C C . ILE A 1 87 ? -1.073 -1.186 12.213 1.00 89.31 87 ILE A C 1
ATOM 659 O O . ILE A 1 87 ? -0.937 0.033 12.231 1.00 89.31 87 ILE A O 1
ATOM 663 N N . ALA A 1 88 ? -1.470 -1.897 13.265 1.00 83.56 88 ALA A N 1
ATOM 664 C CA . ALA A 1 88 ? -1.645 -1.375 14.613 1.00 83.56 88 ALA A CA 1
ATOM 665 C C . ALA A 1 88 ? -0.678 -2.064 15.580 1.00 83.56 88 ALA A C 1
ATOM 667 O O . ALA A 1 88 ? -0.425 -3.269 15.457 1.00 83.56 88 ALA A O 1
ATOM 668 N N . ASP A 1 89 ? -0.185 -1.303 16.554 1.00 78.31 89 ASP A N 1
ATOM 669 C CA . ASP A 1 89 ? 0.581 -1.829 17.679 1.00 78.31 89 ASP A CA 1
ATOM 670 C C . ASP A 1 89 ? -0.380 -2.231 18.803 1.00 78.31 89 ASP A C 1
ATOM 672 O O . ASP A 1 89 ? -1.152 -1.427 19.325 1.00 78.31 89 ASP A O 1
ATOM 676 N N 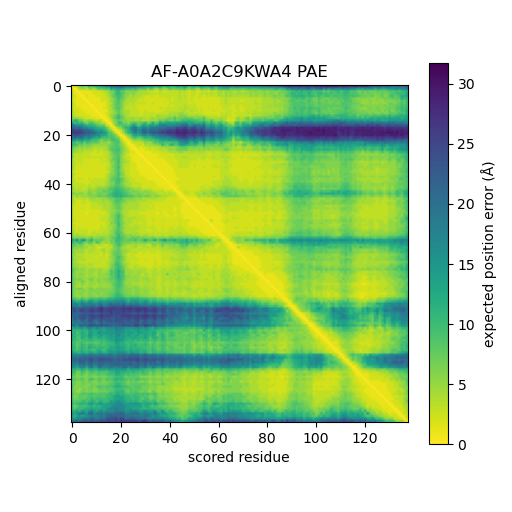. THR A 1 90 ? -0.337 -3.501 19.198 1.00 66.19 90 THR A N 1
ATOM 677 C CA . THR A 1 90 ? -1.196 -4.058 20.248 1.00 66.19 90 THR A CA 1
ATOM 678 C C . THR A 1 90 ? -1.052 -3.384 21.611 1.00 66.19 90 THR A C 1
ATOM 680 O O . THR A 1 90 ? -1.997 -3.449 22.398 1.00 66.19 90 THR A O 1
ATOM 683 N N . GLU A 1 91 ? 0.096 -2.771 21.914 1.00 63.16 91 GLU A N 1
ATOM 684 C CA . GLU A 1 91 ? 0.346 -2.136 23.215 1.00 63.16 91 GLU A CA 1
ATOM 685 C C . GLU A 1 91 ? -0.004 -0.640 23.223 1.00 63.16 91 GLU A C 1
ATOM 687 O O . GLU A 1 91 ? -0.525 -0.138 24.223 1.00 63.16 91 GLU A O 1
ATOM 692 N N . GLU A 1 92 ? 0.228 0.067 22.114 1.00 57.00 92 GLU A N 1
ATOM 693 C CA . GLU A 1 92 ? 0.003 1.517 22.009 1.00 57.00 92 GLU A CA 1
ATOM 694 C C . GLU A 1 92 ? -1.427 1.873 21.547 1.00 57.00 92 GLU A C 1
ATOM 696 O O . GLU A 1 92 ? -1.957 2.923 21.919 1.00 57.00 92 GLU A O 1
ATOM 701 N N . ASP A 1 93 ? -2.126 0.966 20.852 1.00 61.84 93 ASP A N 1
ATOM 702 C CA . ASP A 1 93 ? -3.422 1.249 20.215 1.00 61.84 93 ASP A CA 1
ATOM 703 C C . ASP A 1 93 ? -4.656 0.884 21.059 1.00 61.84 93 ASP A C 1
ATOM 705 O O . ASP A 1 93 ? -5.788 0.798 20.562 1.00 61.84 93 ASP A O 1
ATOM 709 N N . ALA A 1 94 ? -4.487 0.757 22.378 1.00 59.56 94 ALA A N 1
ATOM 710 C CA . ALA A 1 94 ? -5.607 0.683 23.322 1.00 59.56 94 ALA A CA 1
ATOM 711 C C . ALA A 1 94 ? -6.561 1.894 23.189 1.00 59.56 94 ALA A C 1
ATOM 713 O O . ALA A 1 94 ? -7.758 1.796 23.468 1.00 59.56 94 ALA A O 1
ATOM 714 N N . GLU A 1 95 ? -6.065 3.037 22.701 1.00 57.47 95 GLU A N 1
ATOM 715 C CA . GLU A 1 95 ? -6.902 4.193 22.372 1.00 57.47 95 GLU A CA 1
ATOM 716 C C . GLU A 1 95 ? -7.728 4.004 21.089 1.00 57.47 95 GLU A C 1
ATOM 718 O O . GLU A 1 95 ? -8.865 4.479 21.031 1.00 57.47 95 GLU A O 1
ATOM 723 N N . LEU A 1 96 ? -7.213 3.301 20.075 1.00 57.84 96 LEU A N 1
ATOM 724 C CA . LEU A 1 96 ? -7.931 3.048 18.818 1.00 57.84 96 LEU A CA 1
ATOM 725 C C . LEU A 1 96 ? -9.102 2.092 19.023 1.00 57.84 96 LEU A C 1
ATOM 727 O O . LEU A 1 96 ? -10.177 2.327 18.477 1.00 57.84 96 LEU A O 1
ATOM 731 N N . THR A 1 97 ? -8.939 1.070 19.862 1.00 63.19 97 THR A N 1
ATOM 732 C CA . THR A 1 97 ? -10.044 0.174 20.238 1.00 63.19 97 THR A CA 1
ATOM 733 C C . THR A 1 97 ? -11.093 0.893 21.092 1.00 63.19 97 THR A C 1
ATOM 735 O O . THR A 1 97 ? -12.289 0.670 20.908 1.00 63.19 97 THR A O 1
ATOM 738 N N . SER A 1 98 ? -10.686 1.845 21.943 1.00 64.38 98 SER A N 1
ATOM 739 C CA . SER A 1 98 ? -11.604 2.640 22.780 1.00 64.38 98 SER A CA 1
ATOM 740 C C . SER A 1 98 ? -12.536 3.580 22.001 1.00 64.38 98 SER A C 1
ATOM 742 O O . SER A 1 98 ? -13.585 3.975 22.511 1.00 64.38 98 SER A O 1
ATOM 744 N N . ARG A 1 99 ? -12.158 3.949 20.770 1.00 67.56 99 ARG A N 1
ATOM 745 C CA . ARG A 1 99 ? -12.933 4.848 19.900 1.00 67.56 99 ARG A CA 1
ATOM 746 C C . ARG A 1 99 ? -13.981 4.129 19.067 1.00 67.56 99 ARG A C 1
ATOM 748 O O . ARG A 1 99 ? -14.761 4.804 18.401 1.00 67.56 99 ARG A O 1
ATOM 755 N N . THR A 1 100 ? -13.998 2.799 19.107 1.00 74.56 100 THR A N 1
ATOM 756 C CA . THR A 1 100 ? -14.903 2.023 18.269 1.00 74.56 100 THR A CA 1
ATOM 757 C C . THR A 1 100 ? -16.279 1.826 18.896 1.00 74.56 100 THR A C 1
ATOM 759 O O . THR A 1 100 ? -16.427 1.735 20.116 1.00 74.56 100 THR A O 1
ATOM 762 N N . SER A 1 101 ? -17.317 1.779 18.062 1.00 82.56 101 SER A N 1
ATOM 763 C CA . SER A 1 101 ? -18.707 1.608 18.508 1.00 82.56 101 SER A CA 1
ATOM 764 C C . SER A 1 101 ? -19.064 0.157 18.854 1.00 82.56 101 SER A C 1
ATOM 766 O O . SER A 1 101 ? -20.106 -0.106 19.465 1.00 82.56 101 SER A O 1
ATOM 768 N N . VAL A 1 102 ? -18.192 -0.783 18.487 1.00 83.12 102 VAL A N 1
ATOM 769 C CA . VAL A 1 102 ? -18.324 -2.222 18.722 1.00 83.12 102 VAL A CA 1
ATOM 770 C C . VAL A 1 102 ? -17.111 -2.763 19.486 1.00 83.12 102 VAL A C 1
ATOM 772 O O . VAL A 1 102 ? -16.025 -2.211 19.358 1.00 83.12 102 VAL A O 1
ATOM 775 N N . PRO A 1 103 ? -17.247 -3.853 20.260 1.00 81.62 103 PRO A N 1
ATOM 776 C CA . PRO A 1 103 ? -16.094 -4.510 20.871 1.00 81.62 103 PRO A CA 1
ATOM 777 C C . PRO A 1 103 ? -15.100 -4.992 19.804 1.00 81.62 103 PRO A C 1
ATOM 779 O O . PRO A 1 103 ? -15.498 -5.683 18.862 1.00 81.62 103 PRO A O 1
ATOM 782 N N . VAL A 1 104 ? -13.822 -4.641 19.963 1.00 81.19 104 VAL A N 1
ATOM 783 C CA . VAL A 1 104 ? -12.734 -5.038 19.061 1.00 81.19 104 VAL A CA 1
ATOM 784 C C . VAL A 1 104 ? -11.776 -5.959 19.797 1.00 81.19 104 VAL A C 1
ATOM 786 O O . VAL A 1 104 ? -11.186 -5.565 20.798 1.00 81.19 104 VAL A O 1
ATOM 789 N N . ASP A 1 105 ? -11.598 -7.158 19.250 1.00 80.69 105 ASP A N 1
ATOM 790 C CA . ASP A 1 105 ? -10.653 -8.162 19.729 1.00 80.69 105 ASP A CA 1
ATOM 791 C C . ASP A 1 105 ? -9.727 -8.600 18.586 1.00 80.69 105 ASP A C 1
ATOM 793 O O . ASP A 1 105 ? -10.141 -8.674 17.423 1.00 80.69 105 ASP A O 1
ATOM 797 N N . VAL A 1 106 ? -8.480 -8.950 18.915 1.00 82.50 106 VAL A N 1
ATOM 798 C CA . VAL A 1 106 ? -7.540 -9.557 17.961 1.00 82.50 106 VAL A CA 1
ATOM 799 C C . VAL A 1 106 ? -7.933 -11.019 17.754 1.00 82.50 106 VAL A C 1
ATOM 801 O O . VAL A 1 106 ? -7.864 -11.833 18.672 1.00 82.50 106 VAL A O 1
ATOM 804 N N . MET A 1 107 ? -8.358 -11.360 16.538 1.00 84.69 107 MET A N 1
ATOM 805 C CA . MET A 1 107 ? -8.915 -12.674 16.210 1.00 84.69 107 MET A CA 1
ATOM 806 C C . MET A 1 107 ? -8.187 -13.311 15.023 1.00 84.69 107 MET A C 1
ATOM 808 O O . MET A 1 107 ? -7.686 -12.617 14.143 1.00 84.69 107 MET A O 1
ATOM 812 N N . TYR A 1 108 ? -8.188 -14.649 14.975 1.00 86.88 108 TYR A N 1
ATOM 813 C CA . TYR A 1 108 ? -7.647 -15.458 13.868 1.00 86.88 108 TYR A CA 1
ATOM 814 C C . TYR A 1 108 ? -6.131 -15.330 13.615 1.00 86.88 108 TYR A C 1
ATOM 816 O O . TYR A 1 108 ? -5.662 -15.619 12.514 1.00 86.88 108 TYR A O 1
ATOM 824 N N . GLY A 1 109 ? -5.355 -14.948 14.634 1.00 84.75 109 GLY A N 1
ATOM 825 C CA . GLY A 1 109 ? -3.894 -15.017 14.587 1.00 84.75 109 GLY A CA 1
ATOM 826 C C . GLY A 1 109 ? -3.399 -16.456 14.404 1.00 84.75 109 GLY A C 1
ATOM 827 O O . GLY A 1 109 ? -3.953 -17.394 14.977 1.00 84.75 109 GLY A O 1
ATOM 828 N N . LEU A 1 110 ? -2.357 -16.637 13.589 1.00 83.12 110 LEU A N 1
ATOM 829 C CA . LEU A 1 110 ? -1.751 -17.954 13.343 1.00 83.12 110 LEU A CA 1
ATOM 830 C C . LEU A 1 110 ? -0.762 -18.371 14.439 1.00 83.12 110 LEU A C 1
ATOM 832 O O . LEU A 1 110 ? -0.460 -19.558 14.558 1.00 83.12 110 LEU A O 1
ATOM 836 N N . ASN A 1 111 ? -0.236 -17.406 15.198 1.00 73.38 111 ASN A N 1
ATOM 837 C CA . ASN A 1 111 ? 0.775 -17.632 16.222 1.00 73.38 111 ASN A CA 1
ATOM 838 C C . ASN A 1 111 ? 0.185 -17.463 17.627 1.00 73.38 111 ASN A C 1
ATOM 840 O O . ASN A 1 111 ? -0.696 -16.634 17.840 1.00 73.38 111 ASN A O 1
ATOM 844 N N . ASN A 1 112 ? 0.696 -18.239 18.584 1.00 64.88 112 ASN A N 1
ATOM 845 C CA . ASN A 1 112 ? 0.262 -18.180 19.986 1.00 64.88 112 ASN A CA 1
ATOM 846 C C . ASN A 1 112 ? 1.108 -17.216 20.836 1.00 64.88 112 ASN A C 1
ATOM 848 O O . ASN A 1 112 ? 0.823 -17.034 22.018 1.00 64.88 112 ASN A O 1
ATOM 852 N N . GLU A 1 113 ? 2.164 -16.634 20.265 1.00 67.62 113 GLU A N 1
ATOM 853 C CA . GLU A 1 113 ? 3.065 -15.711 20.955 1.00 67.62 113 GLU A CA 1
ATOM 854 C C . GLU A 1 113 ? 2.622 -14.264 20.713 1.00 67.62 113 GLU A C 1
ATOM 856 O O . GLU A 1 113 ? 2.726 -13.740 19.604 1.00 67.62 113 GLU A O 1
ATOM 861 N N . ALA A 1 114 ? 2.121 -13.618 21.768 1.00 65.62 114 ALA A N 1
ATOM 862 C CA . ALA A 1 114 ? 1.583 -12.260 21.702 1.00 65.62 114 ALA A CA 1
ATOM 863 C C . ALA A 1 114 ? 2.656 -11.194 21.392 1.00 65.62 114 ALA A C 1
ATOM 865 O O . ALA A 1 114 ? 2.360 -10.223 20.709 1.00 65.62 114 ALA A O 1
ATOM 866 N N . GLU A 1 115 ? 3.907 -11.409 21.813 1.00 63.56 115 GLU A N 1
ATOM 867 C CA . GLU A 1 115 ? 4.984 -10.397 21.827 1.00 63.56 115 GLU A CA 1
ATOM 868 C C . GLU A 1 115 ? 5.546 -10.002 20.442 1.00 63.56 115 GLU A C 1
ATOM 870 O O . GLU A 1 115 ? 6.402 -9.129 20.350 1.00 63.56 115 GLU A O 1
ATOM 875 N N . SER A 1 116 ? 5.098 -10.628 19.348 1.00 68.88 116 SER A N 1
ATOM 876 C CA . SER A 1 116 ? 5.528 -10.276 17.977 1.00 68.88 116 SER A CA 1
ATOM 877 C C . SER A 1 116 ? 4.384 -10.274 16.961 1.00 68.88 116 SER A C 1
ATOM 879 O O . SER A 1 116 ? 4.597 -10.416 15.753 1.00 68.88 116 SER A O 1
ATOM 881 N N . THR A 1 117 ? 3.146 -10.156 17.442 1.00 78.00 117 THR A N 1
ATOM 882 C CA . THR A 1 117 ? 1.977 -10.239 16.568 1.00 78.00 117 THR A CA 1
ATOM 883 C C . THR A 1 117 ? 1.746 -8.910 15.853 1.00 78.00 117 THR A C 1
ATOM 885 O O . THR A 1 117 ? 1.422 -7.907 16.475 1.00 78.00 117 THR A O 1
ATOM 888 N N . VAL A 1 118 ? 1.855 -8.921 14.523 1.00 83.81 118 VAL A N 1
ATOM 889 C CA . VAL A 1 118 ? 1.412 -7.811 13.671 1.00 83.81 118 VAL A CA 1
ATOM 890 C C . VAL A 1 118 ? -0.112 -7.843 13.583 1.00 83.81 118 VAL A C 1
ATOM 892 O O . VAL A 1 118 ? -0.686 -8.847 13.149 1.00 83.81 118 VAL A O 1
ATOM 895 N N . VAL A 1 119 ? -0.770 -6.754 13.979 1.00 86.81 119 VAL A N 1
ATOM 896 C CA . VAL A 1 119 ? -2.234 -6.646 13.977 1.00 86.81 119 VAL A CA 1
ATOM 897 C C . VAL A 1 119 ? -2.701 -5.677 12.901 1.00 86.81 119 VAL A C 1
ATOM 899 O O . VAL A 1 119 ? -2.074 -4.653 12.653 1.00 86.81 119 VAL A O 1
ATOM 902 N N . LEU A 1 120 ? -3.822 -6.012 12.257 1.00 89.94 120 LEU A N 1
ATOM 903 C CA . LEU A 1 120 ? -4.479 -5.150 11.277 1.00 89.94 120 LEU A CA 1
ATOM 904 C C . LEU A 1 120 ? -5.639 -4.379 11.915 1.00 89.94 120 LEU A C 1
ATOM 906 O O . LEU A 1 120 ? -6.528 -4.975 12.526 1.00 89.94 120 LEU A O 1
ATOM 910 N N . ASN A 1 121 ? -5.692 -3.067 11.704 1.00 89.19 121 ASN A N 1
ATOM 911 C CA . ASN A 1 121 ? -6.690 -2.151 12.279 1.00 89.19 121 ASN A CA 1
ATOM 912 C C . ASN A 1 121 ? -8.016 -2.089 11.482 1.00 89.19 121 ASN A C 1
ATOM 914 O O . ASN A 1 121 ? -8.571 -1.019 11.228 1.00 89.19 121 ASN A O 1
ATOM 918 N N . LEU A 1 122 ? -8.570 -3.245 11.103 1.00 89.69 122 LEU A N 1
ATOM 919 C CA . LEU A 1 122 ? -9.717 -3.318 10.185 1.00 89.69 122 LEU A CA 1
ATOM 920 C C . LEU A 1 122 ? -10.984 -2.621 10.706 1.00 89.69 122 LEU A C 1
ATOM 922 O O . LEU A 1 122 ? -11.631 -1.889 9.959 1.00 89.69 122 LEU A O 1
ATOM 926 N N . VAL A 1 123 ? -11.361 -2.855 11.968 1.00 88.44 123 VAL A N 1
ATOM 927 C CA . VAL A 1 123 ? -12.599 -2.288 12.534 1.00 88.44 123 VAL A CA 1
ATOM 928 C C . VAL A 1 123 ? -12.515 -0.760 12.671 1.00 88.44 123 VAL A C 1
ATOM 930 O O . VAL A 1 123 ? -13.412 -0.097 12.147 1.00 88.44 123 VAL A O 1
ATOM 933 N N . PRO A 1 124 ? -11.451 -0.177 13.267 1.00 87.00 124 PRO A N 1
ATOM 934 C CA . PRO A 1 124 ? -11.277 1.277 13.299 1.00 87.00 124 PRO A CA 1
ATOM 935 C C . PRO A 1 124 ? -11.350 1.943 11.916 1.00 87.00 124 PRO A C 1
ATOM 937 O O . PRO A 1 124 ? -12.032 2.956 11.762 1.00 87.00 124 PRO A O 1
ATOM 940 N N . LEU A 1 125 ? -10.709 1.358 10.894 1.00 88.00 125 LEU A N 1
ATOM 941 C CA . LEU A 1 125 ? -10.731 1.903 9.531 1.00 88.00 125 LEU A CA 1
ATOM 942 C C . LEU A 1 125 ? -12.137 1.911 8.914 1.00 88.00 125 LEU A C 1
ATOM 944 O O . LEU A 1 125 ? -12.521 2.873 8.247 1.00 88.00 125 LEU A O 1
ATOM 948 N N . LEU A 1 126 ? -12.917 0.849 9.133 1.00 89.06 126 LEU A N 1
ATOM 949 C CA . LEU A 1 126 ? -14.282 0.751 8.611 1.00 89.06 126 LEU A CA 1
ATOM 950 C C . LEU A 1 126 ? -15.222 1.768 9.260 1.00 89.06 126 LEU A C 1
ATOM 952 O O . LEU A 1 126 ? -16.067 2.346 8.574 1.00 89.06 126 LEU A O 1
ATOM 956 N N . GLU A 1 127 ? -15.087 1.993 10.566 1.00 88.31 127 GLU A N 1
ATOM 957 C CA . GLU A 1 127 ? -15.899 2.988 11.266 1.00 88.31 127 GLU A CA 1
ATOM 958 C C . GLU A 1 127 ? -15.554 4.411 10.830 1.00 88.31 127 GLU A C 1
ATOM 960 O O . GLU A 1 127 ? -16.464 5.178 10.514 1.00 88.31 127 GLU A O 1
ATOM 965 N N . GLN A 1 128 ? -14.263 4.730 10.694 1.00 85.69 128 GLN A N 1
ATOM 966 C CA . GLN A 1 128 ? -13.826 6.017 10.152 1.00 85.69 128 GLN A CA 1
ATOM 967 C C . GLN A 1 128 ? -14.420 6.266 8.758 1.00 85.69 128 GLN A C 1
ATO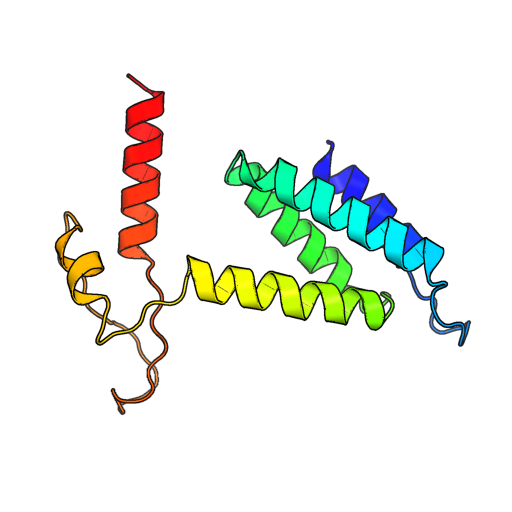M 969 O O . GLN A 1 128 ? -14.974 7.333 8.494 1.00 85.69 128 GLN A O 1
ATOM 974 N N . GLN A 1 129 ? -14.380 5.261 7.879 1.00 85.81 129 GLN A N 1
ATOM 975 C CA . GLN A 1 129 ? -14.973 5.368 6.548 1.00 85.81 129 GLN A CA 1
ATOM 976 C C . GLN A 1 129 ? -16.496 5.577 6.604 1.00 85.81 129 GLN A C 1
ATOM 978 O O . GLN A 1 129 ? -17.049 6.343 5.811 1.00 85.81 129 GLN A O 1
ATOM 983 N N . LEU A 1 130 ? -17.195 4.900 7.520 1.00 86.69 130 LEU A N 1
ATOM 984 C CA . LEU A 1 130 ? -18.639 5.058 7.684 1.00 86.69 130 LEU A CA 1
ATOM 985 C C . LEU A 1 130 ? -19.003 6.472 8.153 1.00 86.69 130 LEU A C 1
ATOM 987 O O . LEU A 1 130 ? -19.999 7.033 7.687 1.00 86.69 130 LEU A O 1
ATOM 991 N N . ASP A 1 131 ? -18.211 7.045 9.054 1.00 85.56 131 ASP A N 1
ATOM 992 C CA . ASP A 1 131 ? -18.409 8.403 9.552 1.00 85.56 131 ASP A CA 1
ATOM 993 C C . ASP A 1 131 ? -18.129 9.458 8.476 1.00 85.56 131 ASP A C 1
ATOM 995 O O . ASP A 1 131 ? -18.940 10.373 8.297 1.00 85.56 131 ASP A O 1
ATOM 999 N N . ASP A 1 132 ? -17.077 9.284 7.673 1.00 83.62 132 ASP A N 1
ATOM 1000 C CA . ASP A 1 132 ? -16.793 10.144 6.517 1.00 83.62 132 ASP A CA 1
ATOM 1001 C C . ASP A 1 132 ? -17.946 10.129 5.497 1.00 83.62 132 ASP A C 1
ATOM 1003 O O . ASP A 1 132 ? -18.364 11.170 4.981 1.00 83.62 132 ASP A O 1
ATOM 1007 N N . GLU A 1 133 ? -18.522 8.955 5.229 1.00 82.81 133 GLU A N 1
ATOM 1008 C CA . GLU A 1 133 ? -19.680 8.812 4.341 1.00 82.81 133 GLU A CA 1
ATOM 1009 C C . GLU A 1 133 ? -20.960 9.428 4.923 1.00 82.81 133 GLU A C 1
ATOM 1011 O O . GLU A 1 133 ? -21.788 9.963 4.180 1.00 82.81 133 GLU A O 1
ATOM 1016 N N . ARG A 1 134 ? -21.138 9.390 6.247 1.00 83.56 134 ARG A N 1
ATOM 1017 C CA . ARG A 1 134 ? -22.251 10.072 6.926 1.00 83.56 134 ARG A CA 1
ATOM 1018 C C . ARG A 1 134 ? -22.110 11.587 6.851 1.00 83.56 134 ARG A C 1
ATOM 1020 O O . ARG A 1 134 ? -23.106 12.264 6.605 1.00 83.56 134 ARG A O 1
ATOM 1027 N N . LEU A 1 135 ? -20.898 12.114 7.021 1.00 77.62 135 LEU A N 1
ATOM 1028 C CA . LEU A 1 135 ? -20.606 13.546 6.923 1.00 77.62 135 LEU A CA 1
ATOM 1029 C C . LEU A 1 135 ? -20.878 14.099 5.519 1.00 77.62 135 LEU A C 1
ATOM 1031 O O . LEU A 1 135 ? -21.419 15.191 5.404 1.00 77.62 135 LEU A O 1
ATOM 1035 N N . LYS A 1 136 ? -20.582 13.345 4.452 1.00 74.94 136 LYS A N 1
ATOM 1036 C CA . LYS A 1 136 ? -20.870 13.761 3.063 1.00 74.94 136 LYS A CA 1
ATOM 1037 C C . LYS A 1 136 ? -22.365 13.819 2.711 1.00 74.94 136 LYS A C 1
ATOM 1039 O O . LYS A 1 136 ? -22.719 14.398 1.686 1.00 74.94 136 LYS A O 1
ATOM 1044 N N . ARG A 1 137 ? -23.234 13.161 3.490 1.00 70.50 137 ARG A N 1
ATOM 1045 C CA . ARG A 1 137 ? -24.681 13.041 3.214 1.00 70.50 137 ARG A CA 1
ATOM 1046 C C . ARG A 1 137 ? -25.541 14.095 3.918 1.00 70.50 137 ARG A C 1
ATOM 1048 O O . ARG A 1 137 ? -26.715 14.206 3.567 1.00 70.50 137 ARG A O 1
ATOM 1055 N N . ASN A 1 138 ? -24.982 14.818 4.888 1.00 54.88 138 ASN A N 1
ATOM 1056 C CA . ASN A 1 138 ? -25.649 15.882 5.648 1.00 54.88 138 ASN A CA 1
ATOM 1057 C C . ASN A 1 138 ? -25.229 17.268 5.149 1.00 54.88 138 ASN A C 1
ATOM 1059 O O . ASN A 1 138 ? -26.040 18.204 5.321 1.00 54.88 138 ASN A O 1
#

Mean predicted aligned error: 8.09 Å

InterPro domains:
  IPR029448 Fanconi anaemia protein FANCD2 [PF14631] (2-130)
  IPR029448 Fanconi anaemia protein FANCD2 [PTHR32086] (1-129)

Sequence (138 aa):
MGVMGALSIIHALAFSAESAGGAMGDNEYSEVVQLLELVQNNSNKDPETRALFLDGLAAVMATEKVYNKVMLWVANNMTQVFEENYIADTEEDAELTSRTSVPVDVMYGLNNEAESTVVLNLVPLLEQQLDDERLKRN

Organism: Biomphalaria glabrata (NCBI:txid6526)

Foldseek 3Di:
DPLLVLLVVLLVLQFADPVDPDARDPVSVVVSVVSLVVQCVVQVVDPVSNVVNVVSVVVSVVVVRGHPSNVVVCCVVVVVVCCVQWWDDPVPCPVLQVPAPDHDDQDDDPDPDPPDDTGTSVRSVVVVVVVVVVVVVD

Radius of gyration: 19.09 Å; Cα contacts (8 Å, |Δi|>4): 88; chains: 1; bounding box: 46×34×48 Å

Solvent-accessible surface area (backbone atoms only — not comparable to full-atom values): 8387 Å² total; per-residue (Å²): 120,66,60,68,51,49,51,52,51,41,44,65,72,40,48,44,61,94,88,53,97,66,78,82,52,72,67,59,50,50,53,44,50,52,51,50,54,53,49,51,65,61,20,72,79,36,74,68,50,33,50,52,45,53,53,55,49,51,57,54,58,73,64,71,38,54,42,67,71,59,53,52,51,49,52,57,55,53,48,52,54,44,49,75,72,40,50,42,55,84,82,77,40,60,63,56,52,69,72,44,97,56,94,76,76,96,71,90,71,93,66,92,61,75,95,78,58,85,40,70,46,60,67,56,53,53,51,54,52,52,50,55,57,52,62,75,74,110

Nearest PDB st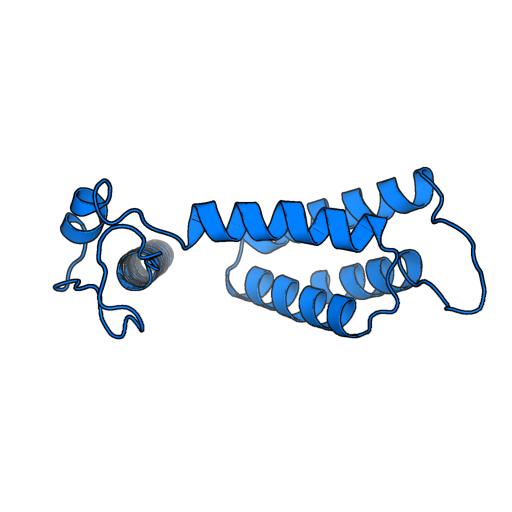ructures (foldseek):
  7ay1-assembly1_B  TM=8.905E-01  e=6.638E-04  Homo sapiens
  3s4w-assembly1_B  TM=8.334E-01  e=5.191E-04  Mus musculus
  7kzt-assembly1_V  TM=8.306E-01  e=1.305E-03  Homo sapiens
  8eex-assembly1_B  TM=2.884E-01  e=1.962E+00  Desulfonema ishimotonii

Secondary structure (DSSP, 8-state):
-HHHHHHHHHHHHHB--TT--PPPPHHHHHHHHHHHHHHHHHHTT-HHHHHHHHHHHHHHHTT--B-HHHHHHHHHHHHHHHHHHHEE-TTTTHHHHHT-SS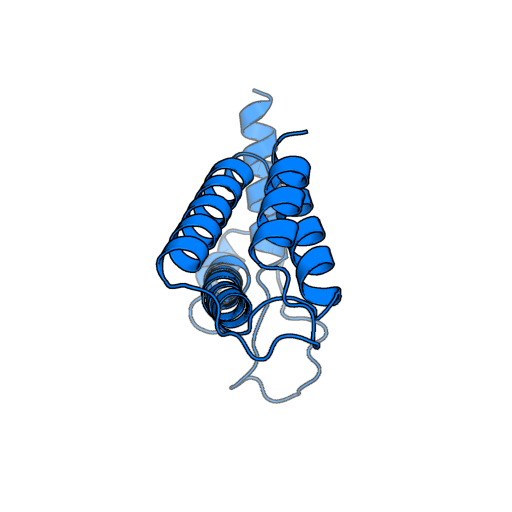-------S-S-GGG--EE-HHHHHHHHHHHHHHTT-

pLDDT: mean 82.26, std 11.07, range [47.28, 93.31]